Protein AF-A0A5A7RZ29-F1 (afdb_monomer_lite)

Sequence (122 aa):
MGRIAGRKADSIIMPSGKIIPPSSITGIPAKVMEKLGTKKLLQFQIIQKSLEEVDVLIVIDQKLRNVGPSVEMICNELKKKFEERFGGEIEVNVKEVSEIKKEADLETPPPVVTSLVRIDGK

Secondary structure (DSSP, 8-state):
------EEEPPEEPTTS-EE-HHHHTTHHHHHHHHTT---EEEEEEEE-SSSEEEEEEEE-TTTTTSSS-HHHHHHHHHHHHHHHTTTSSEEEEEE-S--------SSPPPEEEEE------

Radius of gyration: 14.2 Å; chains: 1; bounding box: 31×35×41 Å

Foldseek 3Di:
DDDFPDKPFDWQQAPVRDTHGRVLLVCLLVVLCVVQVHDQWFKWKWFPPDNAEIEIETEGDPVCCPPGDHPVSSQVSSQVSVCVVSVVSHHYHYDYDNDDDDDDDDPDGGGMTITGDDPPDD

pLDDT: mean 81.15, std 18.19, range [32.69, 96.38]

Structure (mmCIF, N/CA/C/O backbone):
data_AF-A0A5A7RZ29-F1
#
_entry.id   AF-A0A5A7RZ29-F1
#
loop_
_atom_site.group_PDB
_atom_site.id
_atom_site.type_symbol
_atom_site.label_atom_id
_atom_site.label_alt_id
_atom_site.label_comp_id
_atom_site.label_asym_id
_atom_site.label_entity_id
_atom_site.label_seq_id
_atom_site.pdbx_PDB_ins_code
_atom_site.Cartn_x
_atom_site.Cartn_y
_atom_site.Cartn_z
_atom_site.occupancy
_atom_site.B_iso_or_equiv
_atom_site.auth_seq_id
_atom_site.auth_comp_id
_atom_site.auth_asym_id
_atom_site.auth_atom_id
_atom_site.pdbx_PDB_model_num
ATOM 1 N N . MET A 1 1 ? 5.394 -4.692 21.845 1.00 32.69 1 MET A N 1
ATOM 2 C CA . MET A 1 1 ? 6.112 -5.364 20.735 1.00 32.69 1 MET A CA 1
ATOM 3 C C . MET A 1 1 ? 5.083 -6.066 19.855 1.00 32.69 1 MET A C 1
ATOM 5 O O . MET A 1 1 ? 4.681 -7.177 20.170 1.00 32.69 1 MET A O 1
ATOM 9 N N . GLY A 1 2 ? 4.586 -5.404 18.806 1.00 36.00 2 GLY A N 1
ATOM 10 C CA . GLY A 1 2 ? 3.586 -5.987 17.904 1.00 36.00 2 GLY A CA 1
ATOM 11 C C . GLY A 1 2 ? 4.241 -6.959 16.924 1.00 36.00 2 GLY A C 1
ATOM 12 O O . GLY A 1 2 ? 4.996 -6.546 16.047 1.00 36.00 2 GLY A O 1
ATOM 13 N N . ARG A 1 3 ? 3.995 -8.260 17.096 1.00 36.66 3 ARG A N 1
ATOM 14 C CA . ARG A 1 3 ? 4.520 -9.323 16.228 1.00 36.66 3 ARG A CA 1
ATOM 15 C C . ARG A 1 3 ? 3.568 -9.473 15.035 1.00 36.66 3 ARG A C 1
ATOM 17 O O . ARG A 1 3 ? 2.448 -9.955 15.196 1.00 36.66 3 ARG A O 1
ATOM 24 N N . ILE A 1 4 ? 4.000 -9.017 13.859 1.00 42.31 4 ILE A N 1
ATOM 25 C CA . ILE A 1 4 ? 3.272 -9.150 12.585 1.00 42.31 4 ILE A CA 1
ATOM 26 C C . ILE A 1 4 ? 3.179 -10.649 12.272 1.00 42.31 4 ILE A C 1
ATOM 28 O O . ILE A 1 4 ? 4.161 -11.272 11.870 1.00 42.31 4 ILE A O 1
ATOM 32 N N . ALA A 1 5 ? 2.027 -11.251 12.560 1.00 42.84 5 ALA A N 1
ATOM 33 C CA . ALA A 1 5 ? 1.811 -12.688 12.458 1.00 42.84 5 ALA A CA 1
ATOM 34 C C . ALA A 1 5 ? 1.293 -13.039 11.058 1.00 42.84 5 ALA A C 1
ATOM 36 O O . ALA A 1 5 ? 0.106 -12.901 10.778 1.00 42.84 5 ALA A O 1
ATOM 37 N N . GLY A 1 6 ? 2.207 -13.488 10.195 1.00 42.62 6 GLY A N 1
ATOM 38 C CA . GLY A 1 6 ? 1.912 -13.985 8.850 1.00 42.62 6 GLY A CA 1
ATOM 39 C C . GLY A 1 6 ? 2.448 -13.064 7.759 1.00 42.62 6 GLY A C 1
ATOM 40 O O . GLY A 1 6 ? 1.756 -12.151 7.321 1.00 42.62 6 GLY A O 1
ATOM 41 N N . ARG A 1 7 ? 3.686 -13.314 7.318 1.00 49.62 7 ARG A N 1
ATOM 42 C CA . ARG A 1 7 ? 4.255 -12.752 6.087 1.00 49.62 7 ARG A CA 1
ATOM 43 C C . ARG A 1 7 ? 4.435 -13.907 5.101 1.00 49.62 7 ARG A C 1
ATOM 45 O O . ARG A 1 7 ? 5.279 -14.762 5.339 1.00 49.62 7 ARG A O 1
ATOM 52 N N . LYS A 1 8 ? 3.647 -13.931 4.026 1.00 58.53 8 LYS A N 1
ATOM 53 C CA . LYS A 1 8 ? 3.968 -14.650 2.782 1.00 58.53 8 LYS A CA 1
ATOM 54 C C . LYS A 1 8 ? 4.249 -13.550 1.768 1.00 58.53 8 LYS A C 1
ATOM 56 O O . LYS A 1 8 ? 3.405 -12.663 1.608 1.00 58.53 8 LYS A O 1
ATOM 61 N N . ALA A 1 9 ? 5.481 -13.485 1.284 1.00 57.94 9 ALA A N 1
ATOM 62 C CA . ALA A 1 9 ? 5.980 -12.282 0.649 1.00 57.94 9 ALA A CA 1
ATOM 63 C C . ALA A 1 9 ? 6.980 -12.624 -0.454 1.00 57.94 9 ALA A C 1
ATOM 65 O O . ALA A 1 9 ? 8.132 -12.944 -0.164 1.00 57.94 9 ALA A O 1
ATOM 66 N N . ASP A 1 10 ? 6.522 -12.511 -1.693 1.00 69.75 10 ASP A N 1
ATOM 67 C CA . ASP A 1 10 ? 7.351 -12.599 -2.890 1.00 69.75 10 ASP A CA 1
ATOM 68 C C . ASP A 1 10 ? 7.824 -11.206 -3.330 1.00 69.75 10 ASP A C 1
ATOM 70 O O . ASP A 1 10 ? 7.186 -10.187 -3.048 1.00 69.75 10 ASP A O 1
ATOM 74 N N . SER A 1 11 ? 8.994 -11.139 -3.966 1.00 84.00 11 SER A N 1
ATOM 75 C CA . SER A 1 11 ? 9.544 -9.872 -4.468 1.00 84.00 11 SER A CA 1
ATOM 76 C C . SER A 1 11 ? 8.774 -9.383 -5.698 1.00 84.00 11 SER A C 1
ATOM 78 O O . SER A 1 11 ? 8.325 -10.194 -6.499 1.00 84.00 11 SER A O 1
ATOM 80 N N . ILE A 1 12 ? 8.680 -8.064 -5.884 1.00 85.94 12 ILE A N 1
ATOM 81 C CA . ILE A 1 12 ? 8.125 -7.458 -7.107 1.00 85.94 12 ILE A CA 1
ATOM 82 C C . ILE A 1 12 ? 9.244 -7.321 -8.143 1.00 85.94 12 ILE A C 1
ATOM 84 O O . ILE A 1 12 ? 10.337 -6.859 -7.806 1.00 85.94 12 ILE A O 1
ATOM 88 N N . ILE A 1 13 ? 8.979 -7.701 -9.392 1.00 88.06 13 ILE A N 1
ATOM 89 C CA . ILE A 1 13 ? 9.936 -7.599 -10.503 1.00 88.06 13 ILE A CA 1
ATOM 90 C C . ILE A 1 13 ? 9.598 -6.357 -11.331 1.00 88.06 13 ILE A C 1
ATOM 92 O O . ILE A 1 13 ? 8.505 -6.261 -11.869 1.00 88.06 13 ILE A O 1
ATOM 96 N N . MET A 1 14 ? 10.511 -5.398 -11.436 1.00 89.62 14 MET A N 1
ATOM 97 C CA . MET A 1 14 ? 10.293 -4.180 -12.224 1.00 89.62 14 MET A CA 1
ATOM 98 C C . MET A 1 14 ? 10.521 -4.417 -13.727 1.00 89.62 14 MET A C 1
ATOM 100 O O . MET A 1 14 ? 11.291 -5.319 -14.071 1.00 89.62 14 MET A O 1
ATOM 104 N N . PRO A 1 15 ? 9.962 -3.578 -14.624 1.00 86.75 15 PRO A N 1
ATOM 105 C CA . PRO A 1 15 ? 10.232 -3.645 -16.066 1.00 86.75 15 PRO A CA 1
ATOM 106 C C . PRO A 1 15 ? 11.725 -3.537 -16.401 1.00 86.75 15 PRO A C 1
ATOM 108 O O . PRO A 1 15 ? 12.226 -4.240 -17.273 1.00 86.75 15 PRO A O 1
ATOM 111 N N . SER A 1 16 ? 12.467 -2.728 -15.639 1.00 87.88 16 SER A N 1
ATOM 112 C CA . SER A 1 16 ? 13.932 -2.623 -15.708 1.00 87.88 16 SER A CA 1
ATOM 113 C C . SER A 1 16 ? 14.699 -3.889 -15.285 1.00 87.88 16 SER A C 1
ATOM 115 O O . SER A 1 16 ? 15.928 -3.900 -15.315 1.00 87.88 16 SER A O 1
ATOM 117 N N . GLY A 1 17 ? 14.015 -4.951 -14.845 1.00 85.25 17 GLY A N 1
ATOM 118 C CA . GLY A 1 17 ? 14.619 -6.177 -14.311 1.00 85.25 17 GLY A CA 1
ATOM 119 C C . GLY A 1 17 ? 15.070 -6.064 -12.850 1.00 85.25 17 GLY A C 1
ATOM 120 O O . GLY A 1 17 ? 15.569 -7.027 -12.267 1.00 85.25 17 GLY A O 1
ATOM 121 N N . LYS A 1 18 ? 14.884 -4.897 -12.224 1.00 89.50 18 LYS A N 1
ATOM 122 C CA . LYS A 1 18 ? 15.192 -4.673 -10.810 1.00 89.50 18 LYS A CA 1
ATOM 123 C C . LYS A 1 18 ? 14.214 -5.433 -9.915 1.00 89.50 18 LYS A C 1
ATOM 125 O O . LYS A 1 18 ? 13.005 -5.380 -10.105 1.00 89.50 18 LYS A O 1
ATOM 130 N N . ILE A 1 19 ? 14.736 -6.084 -8.879 1.00 88.94 19 ILE A N 1
ATOM 131 C CA . ILE A 1 19 ? 13.929 -6.823 -7.903 1.00 88.94 19 ILE A CA 1
ATOM 132 C C . ILE A 1 19 ? 13.689 -5.942 -6.675 1.00 88.94 19 ILE A C 1
ATOM 134 O O . ILE A 1 19 ? 14.632 -5.483 -6.023 1.00 88.94 19 ILE A O 1
ATOM 138 N N . ILE A 1 20 ? 12.421 -5.712 -6.340 1.00 88.81 20 ILE A N 1
ATOM 139 C CA . ILE A 1 20 ? 12.003 -4.983 -5.144 1.00 88.81 20 ILE A CA 1
ATOM 140 C C . ILE A 1 20 ? 11.635 -5.990 -4.052 1.00 88.81 20 ILE A C 1
ATOM 142 O O . ILE A 1 20 ? 10.609 -6.668 -4.155 1.00 88.81 20 ILE A O 1
ATOM 146 N N . PRO A 1 21 ? 12.435 -6.085 -2.975 1.00 88.12 21 PRO A N 1
ATOM 147 C CA . PRO A 1 21 ? 12.172 -7.048 -1.924 1.00 88.12 21 PRO A CA 1
ATOM 148 C C . PRO A 1 21 ? 10.937 -6.633 -1.111 1.00 88.12 21 PRO A C 1
ATOM 150 O O . PRO A 1 21 ? 10.713 -5.435 -0.885 1.00 88.12 21 PRO A O 1
ATOM 153 N N . PRO A 1 22 ? 10.183 -7.594 -0.551 1.00 85.06 22 PRO A N 1
ATOM 154 C CA . PRO A 1 22 ? 8.977 -7.288 0.209 1.00 85.06 22 PRO A CA 1
ATOM 155 C C . PRO A 1 22 ? 9.228 -6.392 1.424 1.00 85.06 22 PRO A C 1
ATOM 157 O O . PRO A 1 22 ? 8.397 -5.560 1.786 1.00 85.06 22 PRO A O 1
ATOM 160 N N . SER A 1 23 ? 10.397 -6.515 2.056 1.00 84.50 23 SER A N 1
ATOM 161 C CA . SER A 1 23 ? 10.803 -5.676 3.191 1.00 84.50 23 SER A CA 1
ATOM 162 C C . SER A 1 23 ? 10.801 -4.179 2.863 1.00 84.50 23 SER A C 1
ATOM 164 O O . SER A 1 23 ? 10.593 -3.359 3.753 1.00 84.50 23 SER A O 1
ATOM 166 N N . SER A 1 24 ? 10.980 -3.815 1.590 1.00 86.31 24 SER A N 1
ATOM 167 C CA . SER A 1 24 ? 10.976 -2.424 1.136 1.00 86.31 24 SER A CA 1
ATOM 168 C C . SER A 1 24 ? 9.580 -1.833 0.940 1.00 86.31 24 SER A C 1
ATOM 170 O O . SER A 1 24 ? 9.432 -0.614 0.987 1.00 86.31 24 SER A O 1
ATOM 172 N N . ILE A 1 25 ? 8.570 -2.673 0.706 1.00 88.50 25 ILE A N 1
ATOM 173 C CA . ILE A 1 25 ? 7.208 -2.249 0.341 1.00 88.50 25 ILE A CA 1
ATOM 174 C C . ILE A 1 25 ? 6.182 -2.525 1.445 1.00 88.50 25 ILE A C 1
ATOM 176 O O . ILE A 1 25 ? 5.255 -1.746 1.639 1.00 88.50 25 ILE A O 1
ATOM 180 N N . THR A 1 26 ? 6.392 -3.561 2.261 1.00 86.19 26 THR A N 1
ATOM 181 C CA . THR A 1 26 ? 5.497 -3.931 3.378 1.00 86.19 26 THR A CA 1
ATOM 182 C C . THR A 1 26 ? 5.398 -2.871 4.477 1.00 86.19 26 THR A C 1
ATOM 184 O O . THR A 1 26 ? 4.431 -2.861 5.233 1.00 86.19 26 THR A O 1
ATOM 187 N N . GLY A 1 27 ? 6.372 -1.962 4.575 1.00 89.75 27 GLY A N 1
ATOM 188 C CA . GLY A 1 27 ? 6.331 -0.841 5.516 1.00 89.75 27 GLY A CA 1
ATOM 189 C C . GLY A 1 27 ? 5.537 0.372 5.021 1.00 89.75 27 GLY A C 1
ATOM 190 O O . GLY A 1 27 ? 5.250 1.261 5.821 1.00 89.75 27 GLY A O 1
ATOM 191 N N . ILE A 1 28 ? 5.191 0.437 3.730 1.00 92.94 28 ILE A N 1
ATOM 192 C CA . ILE A 1 28 ? 4.516 1.602 3.140 1.00 92.94 28 ILE A CA 1
ATOM 193 C C . ILE A 1 28 ? 3.146 1.838 3.787 1.00 92.94 28 ILE A C 1
ATOM 195 O O . ILE A 1 28 ? 2.922 2.957 4.257 1.00 92.94 28 ILE A O 1
ATOM 199 N N . PRO A 1 29 ? 2.257 0.830 3.917 1.00 92.56 29 PRO A N 1
ATOM 200 C CA . PRO A 1 29 ? 0.931 1.084 4.467 1.00 92.56 29 PRO A CA 1
ATOM 201 C C . PRO A 1 29 ? 0.968 1.556 5.919 1.00 92.56 29 PRO A C 1
ATOM 203 O O . PRO A 1 29 ? 0.258 2.491 6.273 1.00 92.56 29 PRO A O 1
ATOM 206 N N . ALA A 1 30 ? 1.859 0.990 6.741 1.00 90.25 30 ALA A N 1
ATOM 207 C CA . ALA A 1 30 ? 2.041 1.421 8.126 1.00 90.25 30 ALA A CA 1
ATOM 208 C C . ALA A 1 30 ? 2.459 2.900 8.224 1.00 90.25 30 ALA A C 1
ATOM 210 O O . ALA A 1 30 ? 1.892 3.643 9.020 1.00 90.25 30 ALA A O 1
ATOM 211 N N . LYS A 1 31 ? 3.390 3.351 7.371 1.00 92.56 31 LYS A N 1
ATOM 212 C CA . LYS A 1 31 ? 3.818 4.760 7.323 1.00 92.56 31 LYS A CA 1
ATOM 213 C C . LYS A 1 31 ? 2.700 5.700 6.873 1.00 92.56 31 LYS A C 1
ATOM 215 O O . LYS A 1 31 ? 2.590 6.802 7.399 1.00 92.56 31 LYS A O 1
ATOM 220 N N . VAL A 1 32 ? 1.872 5.282 5.913 1.00 94.38 32 VAL A N 1
ATOM 221 C CA . VAL A 1 32 ? 0.709 6.076 5.478 1.00 94.38 32 VAL A CA 1
ATOM 222 C C . VAL A 1 32 ? -0.316 6.189 6.605 1.00 94.38 32 VAL A C 1
ATOM 224 O O . VAL A 1 32 ? -0.802 7.284 6.874 1.00 94.38 32 VAL A O 1
ATOM 227 N N . MET A 1 33 ? -0.596 5.089 7.307 1.00 93.31 33 MET A N 1
ATOM 228 C CA . MET A 1 33 ? -1.502 5.085 8.459 1.00 93.31 33 MET A CA 1
ATOM 229 C C . MET A 1 33 ? -1.005 6.012 9.577 1.00 93.31 33 MET A C 1
ATOM 231 O O . MET A 1 33 ? -1.782 6.808 10.101 1.00 93.31 33 MET A O 1
ATOM 235 N N . GLU A 1 34 ? 0.293 5.959 9.895 1.00 93.06 34 GLU A N 1
ATOM 236 C CA . GLU A 1 34 ? 0.933 6.836 10.884 1.00 93.06 34 GLU A CA 1
ATOM 237 C C . GLU A 1 34 ? 0.840 8.313 10.479 1.00 93.06 34 GLU A C 1
ATOM 239 O O . GLU A 1 34 ? 0.375 9.136 11.265 1.00 93.06 34 GLU A O 1
ATOM 244 N N . LYS A 1 35 ? 1.186 8.640 9.226 1.00 93.44 35 LYS A N 1
ATOM 245 C CA . LYS A 1 35 ? 1.102 10.005 8.683 1.00 93.44 35 LYS A CA 1
ATOM 246 C C . LYS A 1 35 ? -0.317 10.573 8.749 1.00 93.44 35 LYS A C 1
ATOM 248 O O . LYS A 1 35 ? -0.493 11.750 9.043 1.00 93.44 35 LYS A O 1
ATOM 253 N N . LEU A 1 36 ? -1.319 9.750 8.444 1.00 92.75 36 LEU A N 1
ATOM 254 C CA . LEU A 1 36 ? -2.727 10.148 8.448 1.00 92.75 36 LEU A CA 1
ATOM 255 C C . LEU A 1 36 ? -3.384 10.032 9.834 1.00 92.75 36 LEU A C 1
ATOM 257 O O . LEU A 1 36 ? -4.580 10.294 9.962 1.00 92.75 36 LEU A O 1
ATOM 261 N N . GLY A 1 37 ? -2.635 9.623 10.865 1.00 92.19 37 GLY A N 1
ATOM 262 C CA . GLY A 1 37 ? -3.139 9.493 12.231 1.00 92.19 37 GLY A CA 1
ATOM 263 C C . GLY A 1 37 ? -4.294 8.499 12.361 1.00 92.19 37 GLY A C 1
ATOM 264 O O . GLY A 1 37 ? -5.212 8.719 13.149 1.00 92.19 37 GLY A O 1
ATOM 265 N N . THR A 1 38 ? -4.298 7.421 11.572 1.00 91.75 38 THR A N 1
ATOM 266 C CA . THR A 1 38 ? -5.419 6.476 11.515 1.00 91.75 38 THR A CA 1
ATOM 267 C C . THR A 1 38 ? -4.976 5.023 11.650 1.00 91.75 38 THR A C 1
ATOM 269 O O . THR A 1 38 ? -3.845 4.667 11.343 1.00 91.75 38 THR A O 1
ATOM 272 N N . LYS A 1 39 ? -5.882 4.162 12.121 1.00 90.69 39 LYS A N 1
ATOM 273 C CA . LYS A 1 39 ? -5.669 2.710 12.270 1.00 90.69 39 LYS A CA 1
ATOM 274 C C . LYS A 1 39 ? -6.722 1.891 11.514 1.00 90.69 39 LYS A C 1
ATOM 276 O O . LYS A 1 39 ? -6.975 0.744 11.854 1.00 90.69 39 LYS A O 1
ATOM 281 N N . LYS A 1 40 ? -7.352 2.491 10.497 1.00 91.62 40 LYS A N 1
ATOM 282 C CA . LYS A 1 40 ? -8.445 1.886 9.712 1.00 91.62 40 LYS A CA 1
ATOM 283 C C . LYS A 1 40 ? -8.034 0.676 8.883 1.00 91.62 40 LYS A C 1
ATOM 285 O O . LYS A 1 40 ? -8.899 -0.089 8.485 1.00 91.62 40 LYS A O 1
ATOM 290 N N . LEU A 1 41 ? -6.755 0.527 8.559 1.00 91.12 41 LEU A N 1
ATOM 291 C CA . LEU A 1 41 ? -6.286 -0.556 7.704 1.00 91.12 41 LEU A CA 1
ATOM 292 C C . LEU A 1 41 ? -6.107 -1.845 8.518 1.00 91.12 41 LEU A C 1
ATOM 294 O O . LEU A 1 41 ? -5.183 -1.937 9.323 1.00 91.12 41 LEU A O 1
ATOM 298 N N . LEU A 1 42 ? -6.967 -2.837 8.283 1.00 90.06 42 LEU A N 1
ATOM 299 C CA . LEU A 1 42 ? -6.920 -4.149 8.944 1.00 90.06 42 LEU A CA 1
ATOM 300 C C . LEU A 1 42 ? -5.943 -5.104 8.260 1.00 90.06 42 LEU A C 1
ATOM 302 O O . LEU A 1 42 ? -5.192 -5.840 8.900 1.00 90.06 42 LEU A O 1
ATOM 306 N N . GLN A 1 43 ? -5.964 -5.111 6.934 1.00 89.62 43 GLN A N 1
ATOM 307 C CA . GLN A 1 43 ? -5.159 -6.009 6.124 1.00 89.62 43 GLN A CA 1
ATOM 308 C C . GLN A 1 43 ? -4.855 -5.342 4.794 1.00 89.62 43 GLN A C 1
ATOM 310 O O . GLN A 1 43 ? -5.632 -4.523 4.303 1.00 89.62 43 GLN A O 1
ATOM 315 N N . PHE A 1 44 ? -3.725 -5.711 4.207 1.00 90.44 44 PHE A N 1
ATOM 316 C CA . PHE A 1 44 ? -3.428 -5.370 2.830 1.00 90.44 44 PHE A CA 1
ATOM 317 C C . PHE A 1 44 ? -2.761 -6.536 2.107 1.00 90.44 44 PHE A C 1
ATOM 319 O O . PHE A 1 44 ? -2.151 -7.418 2.725 1.00 90.44 44 PHE A O 1
ATOM 326 N N . GLN A 1 45 ? -2.872 -6.515 0.786 1.00 88.94 45 GLN A N 1
ATOM 327 C CA . GLN A 1 45 ? -2.198 -7.435 -0.112 1.00 88.94 45 GLN A CA 1
ATOM 328 C C . GLN A 1 45 ? -1.706 -6.673 -1.335 1.00 88.94 45 GLN A C 1
ATOM 330 O O . GLN A 1 45 ? -2.426 -5.852 -1.885 1.00 88.94 45 GLN A O 1
ATOM 335 N N . ILE A 1 46 ? -0.473 -6.934 -1.739 1.00 90.06 46 ILE A N 1
ATOM 336 C CA . ILE A 1 46 ? 0.147 -6.384 -2.940 1.00 90.06 46 ILE A CA 1
ATOM 337 C C . ILE A 1 46 ? 0.268 -7.547 -3.917 1.00 90.06 46 ILE A C 1
ATOM 339 O O . ILE A 1 46 ? 0.809 -8.590 -3.552 1.00 90.06 46 ILE A O 1
ATOM 343 N N . ILE A 1 47 ? -0.263 -7.383 -5.120 1.00 88.38 47 ILE A N 1
ATOM 344 C CA . ILE A 1 47 ? -0.326 -8.409 -6.155 1.00 88.38 47 ILE A CA 1
ATOM 345 C C . ILE A 1 47 ? 0.299 -7.824 -7.408 1.00 88.38 47 ILE A C 1
ATOM 347 O O . ILE A 1 47 ? -0.190 -6.826 -7.935 1.00 88.38 47 ILE A O 1
ATOM 351 N N . GLN A 1 48 ? 1.356 -8.456 -7.904 1.00 87.94 48 GLN A N 1
ATOM 352 C CA . GLN A 1 48 ? 1.890 -8.105 -9.209 1.00 87.94 48 GLN A CA 1
ATOM 353 C C . GLN A 1 48 ? 1.029 -8.744 -10.304 1.00 87.94 48 GLN A C 1
ATOM 355 O O . GLN A 1 48 ? 1.033 -9.962 -10.458 1.00 87.94 48 GLN A O 1
ATOM 360 N N . LYS A 1 49 ? 0.263 -7.939 -11.047 1.00 87.25 49 LYS A N 1
ATOM 361 C CA . LYS A 1 49 ? -0.581 -8.428 -12.151 1.00 87.25 49 LYS A CA 1
ATOM 362 C C . LYS A 1 49 ? 0.233 -8.643 -13.422 1.00 87.25 49 LYS A C 1
ATOM 364 O O . LYS A 1 49 ? 0.005 -9.612 -14.141 1.00 87.25 49 LYS A O 1
ATOM 369 N N . SER A 1 50 ? 1.204 -7.768 -13.659 1.00 87.44 50 SER A N 1
ATOM 370 C CA . SER A 1 50 ? 2.150 -7.825 -14.773 1.00 87.44 50 SER A CA 1
ATOM 371 C C . SER A 1 50 ? 3.459 -7.126 -14.379 1.00 87.44 50 SER A C 1
ATOM 373 O O . SER A 1 50 ? 3.604 -6.651 -13.251 1.00 87.44 50 SER A O 1
ATOM 375 N N . LEU A 1 51 ? 4.438 -7.045 -15.285 1.00 87.06 51 LEU A N 1
ATOM 376 C CA . LEU A 1 51 ? 5.670 -6.286 -15.021 1.00 87.06 51 LEU A CA 1
ATOM 377 C C . LEU A 1 51 ? 5.405 -4.788 -14.800 1.00 87.06 51 LEU A C 1
ATOM 379 O O . LEU A 1 51 ? 6.166 -4.145 -14.086 1.00 87.06 51 LEU A O 1
ATOM 383 N N . GLU A 1 52 ? 4.318 -4.264 -15.364 1.00 90.56 52 GLU A N 1
ATOM 384 C CA . GLU A 1 52 ? 3.984 -2.837 -15.389 1.00 90.56 52 GLU A CA 1
ATOM 385 C C . GLU A 1 52 ? 2.777 -2.492 -14.500 1.00 90.56 52 GLU A C 1
ATOM 387 O O . GLU A 1 52 ? 2.453 -1.320 -14.353 1.00 90.56 52 GLU A O 1
ATOM 392 N N . GLU A 1 53 ? 2.121 -3.479 -13.876 1.00 92.19 53 GLU A N 1
ATOM 393 C CA . GLU A 1 53 ? 0.903 -3.271 -13.082 1.00 92.19 53 GLU A CA 1
ATOM 394 C C . GLU A 1 53 ? 0.956 -3.992 -11.729 1.00 92.19 53 GLU A C 1
ATOM 396 O O . GLU A 1 53 ? 1.191 -5.206 -11.635 1.00 92.19 53 GLU A O 1
ATOM 401 N N . VAL A 1 54 ? 0.664 -3.240 -10.664 1.00 92.75 54 VAL A N 1
ATOM 402 C CA . VAL A 1 54 ? 0.531 -3.746 -9.296 1.00 92.75 54 VAL A CA 1
ATOM 403 C C . VAL A 1 54 ? -0.809 -3.329 -8.693 1.00 92.75 54 VAL A C 1
ATOM 405 O O . VAL A 1 54 ? -1.132 -2.147 -8.577 1.00 92.75 54 VAL A O 1
ATOM 408 N N . ASP A 1 55 ? -1.548 -4.321 -8.205 1.00 93.44 55 ASP A N 1
ATOM 409 C CA . ASP A 1 55 ? -2.751 -4.131 -7.403 1.00 93.44 55 ASP A CA 1
ATOM 410 C C . ASP A 1 55 ? -2.394 -4.129 -5.911 1.00 93.44 55 ASP A C 1
ATOM 412 O O . ASP A 1 55 ? -1.759 -5.052 -5.400 1.00 93.44 55 ASP A O 1
ATOM 416 N N . VAL A 1 56 ? -2.859 -3.122 -5.177 1.00 93.81 56 VAL A N 1
ATOM 417 C CA . VAL A 1 56 ? -2.812 -3.061 -3.715 1.00 93.81 56 VAL A CA 1
ATOM 418 C C . VAL A 1 56 ? -4.233 -3.164 -3.182 1.00 93.81 56 VAL A C 1
ATOM 420 O O . VAL A 1 56 ? -5.002 -2.203 -3.194 1.00 93.81 56 VAL A O 1
ATOM 423 N N . LEU A 1 57 ? -4.585 -4.345 -2.695 1.00 94.06 57 LEU A N 1
ATOM 424 C CA . LEU A 1 57 ? -5.855 -4.599 -2.033 1.00 94.06 57 LEU A CA 1
ATOM 425 C C . LEU A 1 57 ? -5.763 -4.162 -0.574 1.00 94.06 57 LEU A C 1
ATOM 427 O O . LEU A 1 57 ? -4.808 -4.512 0.125 1.00 94.06 57 LEU A O 1
ATOM 431 N N . ILE A 1 58 ? -6.764 -3.429 -0.098 1.00 94.00 58 ILE A N 1
ATOM 432 C CA . ILE A 1 58 ? -6.857 -2.981 1.291 1.00 94.00 58 ILE A CA 1
ATOM 433 C C . ILE A 1 58 ? -8.186 -3.395 1.912 1.00 94.00 58 ILE A C 1
ATOM 435 O O . ILE A 1 58 ? -9.232 -3.317 1.276 1.00 94.00 58 ILE A O 1
ATOM 439 N N . VAL A 1 59 ? -8.143 -3.794 3.180 1.00 93.31 59 VAL A N 1
ATOM 440 C CA . VAL A 1 59 ? -9.328 -4.079 3.992 1.00 93.31 59 VAL A CA 1
ATOM 441 C C . VAL A 1 59 ? -9.449 -2.995 5.052 1.00 93.31 59 VAL A C 1
ATOM 443 O O . VAL A 1 59 ? -8.546 -2.812 5.875 1.00 93.31 59 VAL A O 1
ATOM 446 N N . ILE A 1 60 ? -10.569 -2.278 5.024 1.00 93.06 60 ILE A N 1
ATOM 447 C CA . ILE A 1 60 ? -10.866 -1.181 5.944 1.00 93.06 60 ILE A CA 1
ATOM 448 C C . ILE A 1 60 ? -11.753 -1.670 7.090 1.00 93.06 60 ILE A C 1
ATOM 450 O O . ILE A 1 60 ? -12.767 -2.335 6.873 1.00 93.06 60 ILE A O 1
ATOM 454 N N . ASP A 1 61 ? -11.400 -1.281 8.315 1.00 92.62 61 ASP A N 1
ATOM 455 C CA . ASP A 1 61 ? -12.256 -1.417 9.487 1.00 92.62 61 ASP A CA 1
ATOM 456 C C . ASP A 1 61 ? -13.500 -0.540 9.319 1.00 92.62 61 ASP A C 1
ATOM 458 O O . ASP A 1 61 ? -13.451 0.690 9.431 1.00 92.62 61 ASP A O 1
ATOM 462 N N . GLN A 1 62 ? -14.638 -1.188 9.073 1.00 91.12 62 GLN A N 1
ATOM 463 C CA . GLN A 1 62 ? -15.913 -0.509 8.864 1.00 91.12 62 GLN A CA 1
ATOM 464 C C . GLN A 1 62 ? -16.358 0.293 10.097 1.00 91.12 62 GLN A C 1
ATOM 466 O O . GLN A 1 62 ? -17.034 1.308 9.937 1.00 91.12 62 GLN A O 1
ATOM 471 N N . LYS A 1 63 ? -15.922 -0.075 11.314 1.00 91.06 63 LYS A N 1
ATOM 472 C CA . LYS A 1 63 ? -16.206 0.696 12.540 1.00 91.06 63 LYS A CA 1
ATOM 473 C C . LYS A 1 63 ? -15.496 2.045 12.543 1.00 91.06 63 LYS A C 1
ATOM 475 O O . LYS A 1 63 ? -15.995 3.009 13.115 1.00 91.06 63 LYS A O 1
ATOM 480 N N . LEU A 1 64 ? -14.334 2.115 11.898 1.00 90.19 64 LEU A N 1
ATOM 481 C CA . LEU A 1 64 ? -13.519 3.320 11.813 1.00 90.19 64 LEU A CA 1
ATOM 482 C C . LEU A 1 64 ? -13.690 4.051 10.473 1.00 90.19 64 LEU A C 1
ATOM 484 O O . LEU A 1 64 ? -13.129 5.134 10.320 1.00 90.19 64 LEU A O 1
ATOM 488 N N . ARG A 1 65 ? -14.477 3.534 9.513 1.00 89.88 65 ARG A N 1
ATOM 489 C CA . ARG A 1 65 ? -14.642 4.114 8.160 1.00 89.88 65 ARG A CA 1
ATOM 490 C C . ARG A 1 65 ? -14.891 5.621 8.195 1.00 89.88 65 ARG A C 1
ATOM 492 O O . ARG A 1 65 ? -14.177 6.371 7.533 1.00 89.88 65 ARG A O 1
ATOM 499 N N . ASN A 1 66 ? -15.813 6.060 9.048 1.00 90.44 66 ASN A N 1
ATOM 500 C CA . ASN A 1 66 ? -16.246 7.457 9.145 1.00 90.44 66 ASN A CA 1
ATOM 501 C C . ASN A 1 66 ? -15.474 8.285 10.197 1.00 90.44 66 ASN A C 1
ATOM 503 O O . ASN A 1 66 ? -15.881 9.397 10.510 1.00 90.44 66 ASN A O 1
ATOM 507 N N . VAL A 1 67 ? -14.369 7.771 10.759 1.00 90.44 67 VAL A N 1
ATOM 508 C CA . VAL A 1 67 ? -13.608 8.431 11.842 1.00 90.44 67 VAL A CA 1
ATOM 509 C C . VAL A 1 67 ? -12.241 8.914 11.351 1.00 90.44 67 VAL A C 1
ATOM 511 O O . VAL A 1 67 ? -11.357 8.102 11.118 1.00 90.44 67 VAL A O 1
ATOM 514 N N . GLY A 1 68 ? -12.007 10.216 11.197 1.00 90.69 68 GLY A N 1
ATOM 515 C CA . GLY A 1 68 ? -10.726 10.735 10.682 1.00 90.69 68 GLY A CA 1
ATOM 516 C C . GLY A 1 68 ? -10.642 10.700 9.143 1.00 90.69 68 GLY A C 1
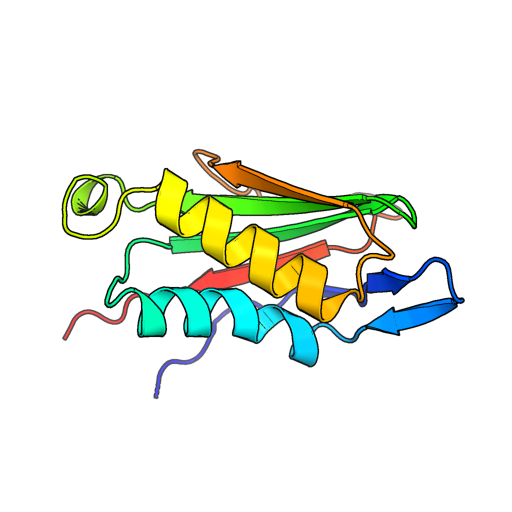ATOM 517 O O . GLY A 1 68 ? -11.656 10.962 8.500 1.00 90.69 68 GLY A O 1
ATOM 518 N N . PRO A 1 69 ? -9.483 10.391 8.524 1.00 92.75 69 PRO A N 1
ATOM 519 C CA . PRO A 1 69 ? -9.271 10.553 7.077 1.00 92.75 69 PRO A CA 1
ATOM 520 C C . PRO A 1 69 ? -10.193 9.656 6.243 1.00 92.75 69 PRO A C 1
ATOM 522 O O . PRO A 1 69 ? -10.457 8.513 6.624 1.00 92.75 69 PRO A O 1
ATOM 525 N N . SER A 1 70 ? -10.674 10.143 5.098 1.00 95.19 70 SER A N 1
ATOM 526 C CA . SER A 1 70 ? -11.512 9.342 4.200 1.00 95.19 70 SER A CA 1
ATOM 527 C C . SER A 1 70 ? -10.738 8.142 3.639 1.00 95.19 70 SER A C 1
ATOM 529 O O . SER A 1 70 ? -9.510 8.162 3.531 1.00 95.19 70 SER A O 1
ATOM 531 N N . VAL A 1 71 ? -11.459 7.084 3.260 1.00 93.62 71 VAL A N 1
ATOM 532 C CA . VAL A 1 71 ? -10.842 5.922 2.596 1.00 93.62 71 VAL A CA 1
ATOM 533 C C . VAL A 1 71 ? -10.173 6.343 1.287 1.00 93.62 71 VAL A C 1
ATOM 535 O O . VAL A 1 71 ? -9.067 5.904 1.000 1.00 93.62 71 VAL A O 1
ATOM 538 N N . GLU A 1 72 ? -10.785 7.265 0.548 1.00 94.88 72 GLU A N 1
ATOM 539 C CA . GLU A 1 72 ? -10.204 7.831 -0.671 1.00 94.88 72 GLU A CA 1
ATOM 540 C C . GLU A 1 72 ? -8.845 8.501 -0.411 1.00 94.88 72 GLU A C 1
ATOM 542 O O . GLU A 1 72 ? -7.886 8.257 -1.140 1.00 94.88 72 GLU A O 1
ATOM 547 N N . MET A 1 73 ? -8.718 9.274 0.673 1.00 95.06 73 MET A N 1
ATOM 548 C CA . MET A 1 73 ? -7.447 9.897 1.054 1.00 95.06 73 MET A CA 1
ATOM 549 C C . MET A 1 73 ? -6.371 8.849 1.361 1.00 95.06 73 MET A C 1
ATOM 551 O O . MET A 1 73 ? -5.218 9.010 0.962 1.00 95.06 73 MET A O 1
ATOM 555 N N . ILE A 1 74 ? -6.748 7.759 2.036 1.00 95.19 74 ILE A N 1
ATOM 556 C CA . ILE A 1 74 ? -5.854 6.626 2.297 1.00 95.19 74 ILE A CA 1
ATOM 557 C C . ILE A 1 74 ? -5.411 5.981 0.979 1.00 95.19 74 ILE A C 1
ATOM 559 O O . ILE A 1 74 ? -4.215 5.765 0.788 1.00 95.19 74 ILE A O 1
ATOM 563 N N . CYS A 1 75 ? -6.347 5.703 0.068 1.00 95.69 75 CYS A N 1
ATOM 564 C CA . CYS A 1 75 ? -6.048 5.112 -1.234 1.00 95.69 75 CYS A CA 1
ATOM 565 C C . CYS A 1 75 ? -5.092 5.987 -2.049 1.00 95.69 75 CYS A C 1
ATOM 567 O O . CYS A 1 75 ? -4.098 5.480 -2.564 1.00 95.69 75 CYS A O 1
ATOM 569 N N . ASN A 1 76 ? -5.344 7.296 -2.108 1.00 96.38 76 ASN A N 1
ATOM 570 C CA . ASN A 1 76 ? -4.512 8.243 -2.848 1.00 96.38 76 ASN A CA 1
ATOM 571 C C . ASN A 1 76 ? -3.090 8.326 -2.278 1.00 96.38 76 ASN A C 1
ATOM 573 O O . ASN A 1 76 ? -2.115 8.288 -3.028 1.00 96.38 76 ASN A O 1
ATOM 577 N N . GLU A 1 77 ? -2.948 8.385 -0.951 1.00 96.31 77 GLU A N 1
ATOM 578 C CA . GLU A 1 77 ? -1.628 8.423 -0.314 1.00 96.31 77 GLU A CA 1
ATOM 579 C C . GLU A 1 77 ? -0.868 7.098 -0.454 1.00 96.31 77 GLU A C 1
ATOM 581 O O . GLU A 1 77 ? 0.348 7.115 -0.660 1.00 96.31 77 GLU A O 1
ATOM 586 N N . LEU A 1 78 ? -1.558 5.953 -0.383 1.00 96.00 78 LEU A N 1
ATOM 587 C CA . LEU A 1 78 ? -0.957 4.649 -0.672 1.00 96.00 78 LEU A CA 1
ATOM 588 C C . LEU A 1 78 ? -0.467 4.593 -2.116 1.00 96.00 78 LEU A C 1
ATOM 590 O O . LEU A 1 78 ? 0.709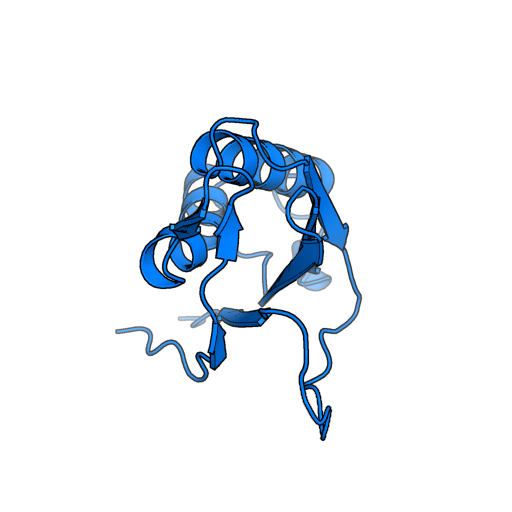 4.299 -2.327 1.00 96.00 78 LEU A O 1
ATOM 594 N N . LYS A 1 79 ? -1.336 4.919 -3.082 1.00 96.19 79 LYS A N 1
ATOM 595 C CA . LYS A 1 79 ? -1.013 4.921 -4.513 1.00 96.19 79 LYS A CA 1
ATOM 596 C C . LYS A 1 79 ? 0.254 5.728 -4.765 1.00 96.19 79 LYS A C 1
ATOM 598 O O . LYS A 1 79 ? 1.252 5.173 -5.216 1.00 96.19 79 LYS A O 1
ATOM 603 N N . LYS A 1 80 ? 0.259 6.986 -4.317 1.00 95.75 80 LYS A N 1
ATOM 604 C CA . LYS A 1 80 ? 1.407 7.885 -4.436 1.00 95.75 80 LYS A CA 1
ATOM 605 C C . LYS A 1 80 ? 2.688 7.273 -3.865 1.00 95.75 80 LYS A C 1
ATOM 607 O O . LYS A 1 80 ? 3.729 7.306 -4.510 1.00 95.75 80 LYS A O 1
ATOM 612 N N . LYS A 1 81 ? 2.639 6.709 -2.654 1.00 95.38 81 LYS A N 1
ATOM 613 C CA . LYS A 1 81 ? 3.830 6.150 -1.990 1.00 95.38 81 LYS A CA 1
ATOM 614 C C . LYS A 1 81 ? 4.370 4.898 -2.674 1.00 95.38 81 LYS A C 1
ATOM 616 O O . LYS A 1 81 ? 5.582 4.680 -2.657 1.00 95.38 81 LYS A O 1
ATOM 621 N N . PHE A 1 82 ? 3.498 4.071 -3.241 1.00 94.50 82 PHE A N 1
ATOM 622 C CA . PHE A 1 82 ? 3.909 2.908 -4.020 1.00 9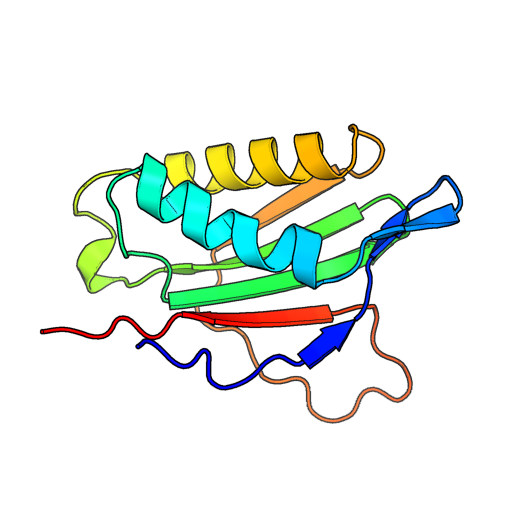4.50 82 PHE A CA 1
ATOM 623 C C . PHE A 1 82 ? 4.483 3.319 -5.380 1.00 94.50 82 PHE A C 1
ATOM 625 O O . PHE A 1 82 ? 5.564 2.850 -5.721 1.00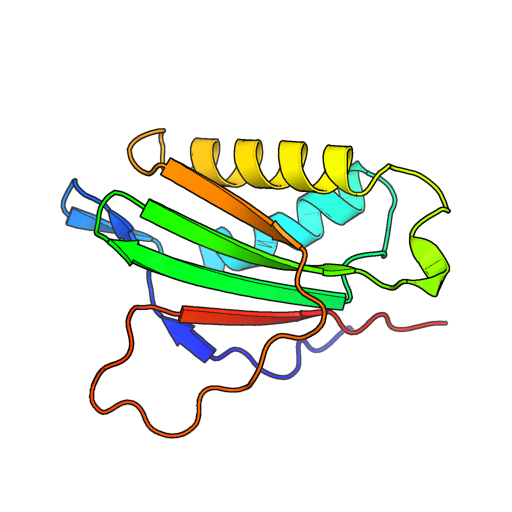 94.50 82 PHE A O 1
ATOM 632 N N . GLU A 1 83 ? 3.853 4.248 -6.101 1.00 93.75 83 GLU A N 1
ATOM 633 C CA . GLU A 1 83 ? 4.373 4.777 -7.374 1.00 93.75 83 GLU A CA 1
ATOM 634 C C . GLU A 1 83 ? 5.746 5.440 -7.192 1.00 93.75 83 GLU A C 1
ATOM 636 O O . GLU A 1 83 ? 6.683 5.143 -7.934 1.00 93.75 83 GLU A O 1
ATOM 641 N N . GLU A 1 84 ? 5.912 6.253 -6.140 1.00 93.50 84 GLU A N 1
ATOM 642 C CA . GLU A 1 84 ? 7.213 6.809 -5.738 1.00 93.50 84 GLU A CA 1
ATOM 643 C C . GLU A 1 84 ? 8.243 5.693 -5.491 1.00 93.50 84 GLU A C 1
ATOM 645 O O . GLU A 1 84 ? 9.411 5.821 -5.861 1.00 93.50 84 GLU A O 1
ATOM 650 N N . ARG A 1 85 ? 7.829 4.577 -4.871 1.00 92.12 85 ARG A N 1
ATOM 651 C CA . ARG A 1 85 ? 8.726 3.449 -4.590 1.00 92.12 85 ARG A CA 1
ATOM 652 C C . ARG A 1 85 ? 9.120 2.682 -5.851 1.00 92.12 85 ARG A C 1
ATOM 654 O O . ARG A 1 85 ? 10.245 2.180 -5.904 1.00 92.12 85 ARG A O 1
ATOM 661 N N . PHE A 1 86 ? 8.220 2.585 -6.821 1.00 91.75 86 PHE A N 1
ATOM 662 C CA . PHE A 1 86 ? 8.454 1.929 -8.105 1.00 91.75 86 PHE A CA 1
ATOM 663 C C . PHE A 1 86 ? 9.058 2.866 -9.158 1.00 91.75 86 PHE A C 1
ATOM 665 O O . PHE A 1 86 ? 9.269 2.446 -10.288 1.00 91.75 86 PHE A O 1
ATOM 672 N N . GLY A 1 87 ? 9.363 4.119 -8.805 1.00 89.62 87 GLY A N 1
ATOM 673 C CA . GLY A 1 87 ? 9.993 5.070 -9.722 1.00 89.62 87 GLY A CA 1
ATOM 674 C C . GLY A 1 87 ? 9.111 5.457 -10.912 1.00 89.62 87 GLY A C 1
ATOM 675 O O . GLY A 1 87 ? 9.640 5.890 -11.927 1.00 89.62 87 GLY A O 1
ATOM 676 N N . GLY A 1 88 ? 7.790 5.279 -10.803 1.00 87.81 88 GLY A N 1
ATOM 677 C CA . GLY A 1 88 ? 6.844 5.520 -11.896 1.00 87.81 88 GLY A CA 1
ATOM 678 C C . GLY A 1 88 ? 6.883 4.495 -13.037 1.00 87.81 88 GLY A C 1
ATOM 679 O O . GLY A 1 88 ? 6.162 4.673 -14.008 1.00 87.81 88 GLY A O 1
ATOM 680 N N . GLU A 1 89 ? 7.686 3.428 -12.934 1.00 89.25 89 GLU A N 1
ATOM 681 C CA . GLU A 1 89 ? 7.750 2.358 -13.949 1.00 89.25 89 GLU A CA 1
ATOM 682 C C . GLU A 1 89 ? 6.550 1.398 -13.886 1.00 89.25 89 GLU A C 1
ATOM 684 O O . GLU A 1 89 ? 6.330 0.622 -14.809 1.00 89.25 89 GLU A O 1
ATOM 689 N N . ILE A 1 90 ? 5.807 1.413 -12.778 1.00 90.75 90 ILE A N 1
ATOM 690 C CA . ILE A 1 90 ? 4.697 0.498 -12.510 1.00 90.75 90 ILE A CA 1
ATOM 691 C C . ILE A 1 90 ? 3.458 1.320 -12.176 1.00 90.75 90 ILE A C 1
ATOM 693 O O . ILE A 1 90 ? 3.493 2.153 -11.265 1.00 90.75 90 ILE A O 1
ATOM 697 N N . GLU A 1 91 ? 2.357 1.037 -12.864 1.00 93.69 91 GLU A N 1
ATOM 698 C CA . GLU A 1 91 ? 1.036 1.539 -12.518 1.00 93.69 91 GLU A CA 1
ATOM 699 C C . GLU A 1 91 ? 0.536 0.865 -11.235 1.00 93.69 91 GLU A C 1
ATOM 701 O O . GLU A 1 91 ? 0.514 -0.365 -11.114 1.00 93.69 91 GLU A O 1
ATOM 706 N N . VAL A 1 92 ? 0.118 1.680 -10.261 1.00 95.62 92 VAL A N 1
ATOM 707 C CA . VAL A 1 92 ? -0.396 1.184 -8.983 1.00 95.62 92 VAL A CA 1
ATOM 708 C C . VAL A 1 92 ? -1.887 1.445 -8.859 1.00 95.62 92 VAL A C 1
ATOM 710 O O . VAL A 1 92 ? -2.352 2.588 -8.840 1.00 95.62 92 VAL A O 1
ATOM 713 N N . ASN A 1 93 ? -2.628 0.363 -8.654 1.00 96.25 93 ASN A N 1
ATOM 714 C CA . ASN A 1 93 ? -4.067 0.373 -8.460 1.00 96.25 93 ASN A CA 1
ATOM 715 C C . ASN A 1 93 ? -4.397 0.007 -7.010 1.00 96.25 93 ASN A C 1
ATOM 717 O O . ASN A 1 93 ? -4.126 -1.103 -6.564 1.00 96.25 93 ASN A O 1
ATOM 721 N N . VAL A 1 94 ? -4.985 0.931 -6.244 1.00 96.19 94 VAL A N 1
ATOM 722 C CA . VAL A 1 94 ? -5.377 0.674 -4.845 1.00 96.19 94 VAL A CA 1
ATOM 723 C C . VAL A 1 94 ? -6.875 0.399 -4.776 1.00 96.19 94 VAL A C 1
ATOM 725 O O . VAL A 1 94 ? -7.676 1.257 -5.144 1.00 96.19 94 VAL A O 1
ATOM 728 N N . LYS A 1 95 ? -7.261 -0.789 -4.302 1.00 94.62 95 LYS A N 1
ATOM 729 C CA . LYS A 1 95 ? -8.654 -1.263 -4.293 1.00 94.62 95 LYS A CA 1
ATOM 730 C C . LYS A 1 95 ? -9.086 -1.631 -2.875 1.00 94.62 95 LYS A C 1
ATOM 732 O O . LYS A 1 95 ? -8.457 -2.465 -2.225 1.00 94.62 95 LYS A O 1
ATOM 737 N N . GLU A 1 96 ? -10.176 -1.032 -2.398 1.00 93.50 96 GLU A N 1
ATOM 738 C CA . GLU A 1 96 ? -10.844 -1.495 -1.177 1.00 93.50 96 GLU A CA 1
ATOM 739 C C . GLU A 1 96 ? -11.564 -2.819 -1.466 1.00 93.50 96 GLU A C 1
ATOM 741 O O . GLU A 1 96 ? -12.349 -2.911 -2.408 1.00 93.50 96 GLU A O 1
ATOM 746 N N . VAL A 1 97 ? -11.310 -3.838 -0.646 1.00 93.12 97 VAL A N 1
ATOM 747 C CA . VAL A 1 97 ? -11.994 -5.134 -0.700 1.00 93.12 97 VAL A CA 1
ATOM 748 C C . VAL A 1 97 ? -12.561 -5.486 0.671 1.00 93.12 97 VAL A C 1
ATOM 750 O O . VAL A 1 97 ? -12.023 -5.092 1.706 1.00 93.12 97 VAL A O 1
ATOM 753 N N . SER A 1 98 ? -13.655 -6.248 0.692 1.00 87.75 98 SER A N 1
ATOM 754 C CA . SER A 1 98 ? -14.292 -6.670 1.946 1.00 87.75 98 SER A CA 1
ATOM 755 C C . SER A 1 98 ? -13.430 -7.660 2.735 1.00 87.75 98 SER A C 1
ATOM 757 O O . SER A 1 98 ? -13.433 -7.635 3.961 1.00 87.75 98 SER A O 1
ATOM 759 N N . GLU A 1 99 ? -12.685 -8.519 2.037 1.00 86.88 99 GLU A N 1
ATOM 760 C CA . GLU A 1 99 ? -11.793 -9.516 2.622 1.00 86.88 99 GLU A CA 1
ATOM 761 C C . GLU A 1 99 ? -10.686 -9.879 1.623 1.00 86.88 99 GLU A C 1
ATOM 763 O O . GLU A 1 99 ? -10.905 -9.891 0.411 1.00 86.88 99 GLU A O 1
ATOM 768 N N . ILE A 1 100 ? -9.503 -10.216 2.139 1.00 83.56 100 ILE A N 1
ATOM 769 C CA . ILE A 1 100 ? -8.426 -10.836 1.368 1.00 83.56 100 ILE A CA 1
ATOM 770 C C . ILE A 1 100 ? -8.372 -12.320 1.732 1.00 83.56 100 ILE A C 1
ATOM 772 O O . ILE A 1 100 ? -7.980 -12.687 2.846 1.00 83.56 100 ILE A O 1
ATOM 776 N N . LYS A 1 101 ? -8.747 -13.177 0.780 1.00 75.44 101 LYS A N 1
ATOM 777 C CA . LYS A 1 101 ? -8.682 -14.632 0.942 1.00 75.44 101 LYS A CA 1
ATOM 778 C C . LYS A 1 101 ? -7.227 -15.093 0.969 1.00 75.44 101 LYS A C 1
ATOM 780 O O . LYS A 1 101 ? -6.389 -14.597 0.222 1.00 75.44 101 LYS A O 1
ATOM 785 N N . LYS A 1 102 ? -6.925 -16.085 1.809 1.00 63.94 102 LYS A N 1
ATOM 786 C CA . LYS A 1 102 ? -5.660 -16.820 1.711 1.00 63.94 102 LYS A CA 1
ATOM 787 C C . LYS A 1 102 ? -5.743 -17.703 0.471 1.00 63.94 102 LYS A C 1
ATOM 789 O O . LYS A 1 102 ? -6.613 -18.567 0.414 1.00 63.94 102 LYS A O 1
ATOM 794 N N . GLU A 1 103 ? -4.879 -17.468 -0.508 1.00 59.78 103 GLU A N 1
ATOM 795 C CA . GLU A 1 103 ? -4.787 -18.329 -1.687 1.00 59.78 103 GLU A CA 1
ATOM 796 C C . GLU A 1 103 ? -4.404 -19.748 -1.247 1.00 59.78 103 GLU A C 1
ATOM 798 O O . GLU A 1 103 ? -3.317 -19.974 -0.704 1.00 59.78 103 GLU A O 1
ATOM 803 N N . ALA A 1 104 ? -5.339 -20.677 -1.435 1.00 42.91 104 ALA A N 1
ATOM 804 C CA . ALA A 1 104 ? -5.085 -22.107 -1.450 1.00 42.91 104 ALA A CA 1
ATOM 805 C C . ALA A 1 104 ? -4.706 -22.484 -2.891 1.00 42.91 104 ALA A C 1
ATOM 807 O O . ALA A 1 104 ? -5.429 -22.117 -3.812 1.00 42.91 104 ALA A O 1
ATOM 808 N N . ASP A 1 105 ? -3.576 -23.173 -3.053 1.00 47.56 105 ASP A N 1
ATOM 809 C CA . ASP A 1 105 ? -3.216 -23.953 -4.246 1.00 47.56 105 ASP A CA 1
ATOM 810 C C . ASP A 1 105 ? -3.311 -23.261 -5.622 1.00 47.56 105 ASP A C 1
ATOM 812 O O . ASP A 1 105 ? -4.182 -23.554 -6.435 1.00 47.56 105 ASP A O 1
ATOM 816 N N . LEU A 1 106 ? -2.342 -22.397 -5.938 1.00 44.75 106 LEU A N 1
ATOM 817 C CA . LEU A 1 106 ? -1.973 -22.124 -7.334 1.00 44.75 106 LEU A CA 1
ATOM 818 C C . LEU A 1 106 ? -0.609 -22.774 -7.604 1.00 44.75 106 LEU A C 1
ATOM 820 O O . LEU A 1 106 ? 0.298 -2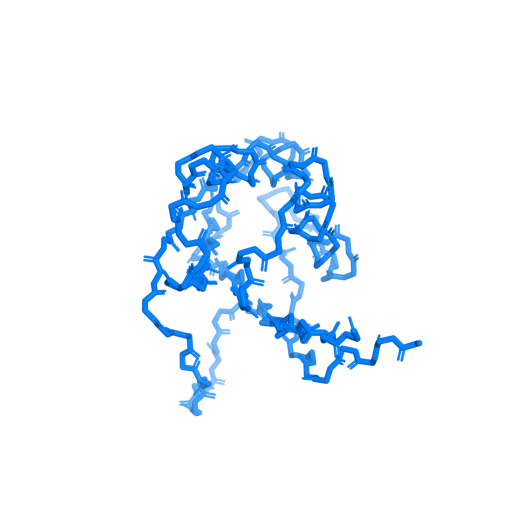2.631 -6.784 1.00 44.75 106 LEU A O 1
ATOM 824 N N . GLU A 1 107 ? -0.459 -23.474 -8.734 1.00 50.88 107 GLU A N 1
ATOM 825 C CA . GLU A 1 107 ? 0.792 -24.168 -9.102 1.00 50.88 107 GLU A CA 1
ATOM 826 C C . GLU A 1 107 ? 1.964 -23.187 -9.316 1.00 50.88 107 GLU A C 1
ATOM 828 O O . GLU A 1 107 ? 3.096 -23.499 -8.957 1.00 50.88 107 GLU A O 1
ATOM 833 N N . THR A 1 108 ? 1.689 -21.962 -9.784 1.00 51.69 108 THR A N 1
ATOM 834 C CA . THR A 1 108 ? 2.613 -20.809 -9.758 1.00 51.69 108 THR A CA 1
ATOM 835 C C . THR A 1 108 ? 1.815 -19.496 -9.687 1.00 51.69 108 THR A C 1
ATOM 837 O O . THR A 1 108 ? 1.456 -18.944 -10.732 1.00 51.69 108 THR A O 1
ATOM 840 N N . PRO A 1 109 ? 1.465 -18.985 -8.493 1.00 59.12 109 PRO A N 1
ATOM 841 C CA . PRO A 1 109 ? 0.788 -17.700 -8.376 1.00 59.12 109 PRO A CA 1
ATOM 842 C C . PRO A 1 109 ? 1.728 -16.552 -8.774 1.00 59.12 109 PRO A C 1
ATOM 844 O O . PRO A 1 109 ? 2.947 -16.676 -8.614 1.00 59.12 109 PRO A O 1
ATOM 847 N N . PRO A 1 110 ? 1.190 -15.418 -9.257 1.00 57.56 110 PRO A N 1
ATOM 848 C CA . PRO A 1 110 ? 1.977 -14.195 -9.374 1.00 57.56 110 PRO A CA 1
ATOM 849 C C . PRO A 1 110 ? 2.621 -13.822 -8.025 1.00 57.56 110 PRO A C 1
ATOM 851 O O . PRO A 1 110 ? 2.132 -14.248 -6.975 1.00 57.56 110 PRO A O 1
ATOM 854 N N . PRO A 1 111 ? 3.687 -13.000 -8.010 1.00 64.50 111 PRO A N 1
ATOM 855 C CA . PRO A 1 111 ? 4.250 -12.494 -6.767 1.00 64.50 111 PRO A CA 1
ATOM 856 C C . PRO A 1 111 ? 3.193 -11.778 -5.924 1.00 64.50 111 PRO A C 1
ATOM 858 O O . PRO A 1 111 ? 2.565 -10.805 -6.357 1.00 64.50 111 PRO A O 1
ATOM 861 N N . VAL A 1 112 ? 3.006 -12.270 -4.701 1.00 67.75 112 VAL A N 1
ATOM 862 C CA . VAL A 1 112 ? 1.998 -11.777 -3.767 1.00 67.75 112 VAL A CA 1
ATOM 863 C C . VAL A 1 112 ? 2.646 -11.478 -2.424 1.00 67.75 112 VAL A C 1
ATOM 865 O O . VAL A 1 112 ? 3.375 -12.282 -1.841 1.00 67.75 112 VAL A O 1
ATOM 868 N N . VAL A 1 113 ? 2.324 -10.308 -1.882 1.00 69.06 113 VAL A N 1
ATOM 869 C CA . VAL A 1 113 ? 2.711 -9.904 -0.533 1.00 69.06 113 VAL A CA 1
ATOM 870 C C . VAL A 1 113 ? 1.456 -9.652 0.272 1.00 69.06 113 VAL A C 1
ATOM 872 O O . VAL A 1 113 ? 0.773 -8.662 0.053 1.00 69.06 113 VAL A O 1
ATOM 875 N N . THR A 1 114 ? 1.167 -10.513 1.244 1.00 65.00 114 THR A N 1
ATOM 876 C CA . THR A 1 114 ? 0.028 -10.314 2.155 1.00 65.00 114 THR A CA 1
ATOM 877 C C . THR A 1 114 ? 0.523 -9.930 3.539 1.00 65.00 114 THR A C 1
ATOM 879 O O . THR A 1 114 ? 1.482 -10.514 4.048 1.00 65.00 114 THR A O 1
ATOM 882 N N . SER A 1 115 ? -0.117 -8.947 4.170 1.00 67.25 115 SER A N 1
ATOM 883 C CA . SER A 1 115 ? 0.202 -8.538 5.539 1.00 67.25 115 SER A CA 1
ATOM 884 C C . SER A 1 115 ? -1.053 -8.224 6.343 1.00 67.25 115 SER A C 1
ATOM 886 O O . SER A 1 115 ? -1.886 -7.406 5.954 1.00 67.25 115 SER A O 1
ATOM 888 N N . LEU A 1 116 ? -1.148 -8.872 7.503 1.00 66.44 116 LEU A N 1
ATOM 889 C CA . LEU A 1 116 ? -2.175 -8.634 8.511 1.00 66.44 116 LEU A CA 1
ATOM 890 C C . LEU A 1 116 ? -1.696 -7.555 9.482 1.00 66.44 116 LEU A C 1
ATOM 892 O O . LEU A 1 116 ? -0.645 -7.702 10.116 1.00 66.44 116 LEU A O 1
ATOM 896 N N . VAL A 1 117 ? -2.479 -6.490 9.626 1.00 60.97 117 VAL A N 1
ATOM 897 C CA . VAL A 1 117 ? -2.233 -5.445 10.616 1.00 60.97 117 VAL A CA 1
ATOM 898 C C . VAL A 1 117 ? -3.030 -5.813 11.863 1.00 60.97 117 VAL A C 1
ATOM 900 O O . VAL A 1 117 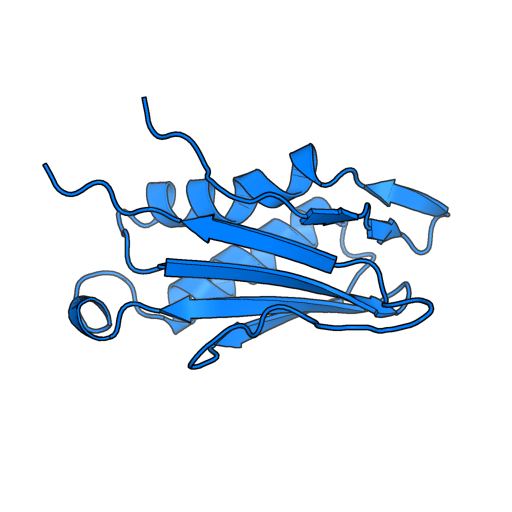? -4.246 -5.657 11.922 1.00 60.97 117 VAL A O 1
ATOM 903 N N . ARG A 1 118 ? -2.354 -6.338 12.891 1.00 52.81 118 ARG A N 1
ATOM 904 C CA . ARG A 1 118 ? -2.987 -6.474 14.208 1.00 52.81 118 ARG A CA 1
ATOM 905 C C . ARG A 1 118 ? -3.081 -5.089 14.834 1.00 52.81 118 ARG A C 1
ATOM 907 O O . ARG A 1 118 ? -2.053 -4.499 15.166 1.00 52.81 118 ARG A O 1
ATOM 914 N N . ILE A 1 119 ? -4.300 -4.589 15.004 1.00 46.28 119 ILE A N 1
ATOM 915 C CA . ILE A 1 119 ? -4.552 -3.431 15.856 1.00 46.28 119 ILE A CA 1
ATOM 916 C C . ILE A 1 119 ? -4.501 -3.948 17.296 1.00 46.28 119 ILE A C 1
ATOM 918 O O . ILE A 1 119 ? -5.469 -4.518 17.791 1.00 46.28 119 ILE A O 1
ATOM 922 N N . ASP A 1 120 ? -3.345 -3.834 17.947 1.00 38.75 120 ASP A N 1
ATOM 923 C CA . ASP A 1 120 ? -3.248 -4.088 19.386 1.00 38.75 120 ASP A CA 1
ATOM 924 C C . ASP A 1 120 ? -3.977 -2.930 20.087 1.00 38.75 120 ASP A C 1
ATOM 926 O O . ASP A 1 120 ? -3.488 -1.796 20.135 1.00 38.75 120 ASP A O 1
ATOM 930 N N . GLY A 1 121 ? -5.220 -3.189 20.494 1.00 36.12 121 GLY A N 1
ATOM 931 C CA . GLY A 1 121 ? -5.986 -2.306 21.360 1.00 36.12 121 GLY A CA 1
ATOM 932 C C . GLY A 1 121 ? -5.446 -2.447 22.774 1.00 36.12 121 GLY A C 1
ATOM 933 O O . GLY A 1 121 ? -5.574 -3.514 23.372 1.00 36.12 121 GLY A O 1
ATOM 934 N N . LYS A 1 122 ? -4.829 -1.384 23.282 1.00 33.38 122 LYS A N 1
ATOM 935 C CA . LYS A 1 122 ? -4.608 -1.202 24.710 1.00 33.38 122 LYS A CA 1
ATOM 936 C C . LYS A 1 122 ? -5.498 -0.070 25.186 1.00 33.38 122 LYS A C 1
ATOM 938 O O . LYS A 1 122 ? -5.571 0.934 24.440 1.00 33.38 122 LYS A O 1
#